Protein AF-A0A0Q1G154-F1 (afdb_monomer)

Structure (mmCIF, N/CA/C/O backbone):
data_AF-A0A0Q1G154-F1
#
_entry.id   AF-A0A0Q1G154-F1
#
loop_
_atom_site.group_PDB
_atom_site.id
_atom_site.type_symbol
_atom_site.label_atom_id
_atom_site.label_alt_id
_atom_site.label_comp_id
_atom_site.label_asym_id
_atom_site.label_entity_id
_atom_site.label_seq_id
_atom_site.pdbx_PDB_ins_code
_atom_site.Cartn_x
_atom_site.Cartn_y
_atom_site.Cartn_z
_atom_site.occupancy
_atom_site.B_iso_or_equiv
_atom_site.auth_seq_id
_atom_site.auth_comp_id
_atom_site.auth_asym_id
_atom_site.auth_atom_id
_atom_site.pdbx_PDB_model_num
ATOM 1 N N . MET A 1 1 ? 20.757 47.052 88.420 1.00 63.25 1 MET A N 1
ATOM 2 C CA . MET A 1 1 ? 19.723 46.294 87.675 1.00 63.25 1 MET A CA 1
ATOM 3 C C . MET A 1 1 ? 19.835 44.835 88.098 1.00 63.25 1 MET A C 1
ATOM 5 O O . MET A 1 1 ? 20.955 44.347 88.128 1.00 63.25 1 MET A O 1
ATOM 9 N N . SER A 1 2 ? 18.755 44.168 88.523 1.00 85.38 2 SER A N 1
ATOM 10 C CA . SER A 1 2 ? 18.845 42.763 88.961 1.00 85.38 2 SER A CA 1
ATOM 11 C C . SER A 1 2 ? 19.124 41.846 87.767 1.00 85.38 2 SER A C 1
ATOM 13 O O . SER A 1 2 ? 18.632 42.106 86.668 1.00 85.38 2 SER A O 1
ATOM 15 N N . LEU A 1 3 ? 19.880 40.765 87.984 1.00 86.44 3 LEU A N 1
ATOM 16 C CA . LEU A 1 3 ? 20.215 39.767 86.957 1.00 86.44 3 LEU A CA 1
ATOM 17 C C . LEU A 1 3 ? 18.964 39.253 86.215 1.00 86.44 3 LEU A C 1
ATOM 19 O O . LEU A 1 3 ? 18.988 39.063 85.003 1.00 86.44 3 LEU A O 1
ATOM 23 N N . SER A 1 4 ? 17.837 39.142 86.927 1.00 85.56 4 SER A N 1
ATOM 24 C CA . SER A 1 4 ? 16.536 38.766 86.365 1.00 85.56 4 SER A CA 1
ATOM 25 C C . SER A 1 4 ? 16.018 39.728 85.290 1.00 85.56 4 SER A C 1
ATOM 27 O O . SER A 1 4 ? 15.486 39.279 84.280 1.00 85.56 4 SER A O 1
ATOM 29 N N . LYS A 1 5 ? 16.209 41.043 85.456 1.00 85.19 5 LYS A N 1
ATOM 30 C CA . LYS A 1 5 ? 15.769 42.053 84.477 1.00 85.19 5 LYS A CA 1
ATOM 31 C C . LYS A 1 5 ? 16.651 42.055 83.229 1.00 85.19 5 LYS A C 1
ATOM 33 O O . LYS A 1 5 ? 16.157 42.294 82.133 1.00 85.19 5 LYS A O 1
ATOM 38 N N . LEU A 1 6 ? 17.942 41.762 83.390 1.00 87.06 6 LEU A N 1
ATOM 39 C CA . LEU A 1 6 ? 18.885 41.667 82.274 1.00 87.06 6 LEU A CA 1
ATOM 40 C C . LEU A 1 6 ? 18.616 40.408 81.428 1.00 87.06 6 LEU A C 1
ATOM 42 O O . LEU A 1 6 ? 18.620 40.489 80.203 1.00 87.06 6 LEU A O 1
ATOM 46 N N . LEU A 1 7 ? 18.268 39.285 82.071 1.00 88.12 7 LEU A N 1
ATOM 47 C CA . LEU A 1 7 ? 17.844 38.057 81.389 1.00 88.12 7 LEU A CA 1
ATOM 48 C C . LEU A 1 7 ? 16.522 38.240 80.622 1.00 88.12 7 LEU A C 1
ATOM 50 O O . LEU A 1 7 ? 16.408 37.803 79.480 1.00 88.12 7 LEU A O 1
ATOM 54 N N . GLN A 1 8 ? 15.539 38.922 81.223 1.00 88.88 8 GLN A N 1
ATOM 55 C CA . GLN A 1 8 ? 14.261 39.226 80.565 1.00 88.88 8 GLN A CA 1
ATOM 56 C C . GLN A 1 8 ? 14.441 40.111 79.325 1.00 88.88 8 GLN A C 1
ATOM 58 O O . GLN A 1 8 ? 13.824 39.847 78.295 1.00 88.88 8 GLN A O 1
ATOM 63 N N . LEU A 1 9 ? 15.311 41.125 79.395 1.00 87.56 9 LEU A N 1
ATOM 64 C CA . LEU A 1 9 ? 15.603 41.995 78.255 1.00 87.56 9 LEU A CA 1
ATOM 65 C C . LEU A 1 9 ? 16.300 41.226 77.122 1.00 87.56 9 LEU A C 1
ATOM 67 O O . LEU A 1 9 ? 15.939 41.383 75.959 1.00 87.56 9 LEU A O 1
ATOM 71 N N . PHE A 1 10 ? 17.257 40.359 77.462 1.00 87.81 10 PHE A N 1
ATOM 72 C CA . PHE A 1 10 ? 17.967 39.532 76.486 1.00 87.81 10 PHE A CA 1
ATOM 73 C C . PHE A 1 10 ? 17.029 38.552 75.762 1.00 87.81 10 PHE A C 1
ATOM 75 O O . PHE A 1 10 ? 17.081 38.442 74.539 1.00 87.81 10 PHE A O 1
ATOM 82 N N . LEU A 1 11 ? 16.118 37.902 76.497 1.00 88.06 11 LEU A N 1
ATOM 83 C CA . LEU A 1 11 ? 15.089 37.034 75.914 1.00 88.06 11 LEU A CA 1
ATOM 84 C C . LEU A 1 11 ? 14.147 37.798 74.975 1.00 88.06 11 LEU A C 1
ATOM 86 O O . LEU A 1 11 ? 13.835 37.301 73.898 1.00 88.06 11 LEU A O 1
ATOM 90 N N . LEU A 1 12 ? 13.743 39.019 75.336 1.00 87.19 12 LEU A N 1
ATOM 91 C CA . LEU A 1 12 ? 12.902 39.866 74.483 1.00 87.19 12 LEU A CA 1
ATOM 92 C C . LEU A 1 12 ? 13.579 40.223 73.153 1.00 87.19 12 LEU A C 1
ATOM 94 O O . LEU A 1 12 ? 12.929 40.171 72.110 1.00 87.19 12 LEU A O 1
ATOM 98 N N . VAL A 1 13 ? 14.877 40.541 73.179 1.00 84.69 13 VAL A N 1
ATOM 99 C CA . VAL A 1 13 ? 15.659 40.850 71.967 1.00 84.69 13 VAL A CA 1
ATOM 100 C C . VAL A 1 13 ? 15.855 39.607 71.093 1.00 84.69 13 VAL A C 1
ATOM 102 O O . VAL A 1 13 ? 15.766 39.689 69.870 1.00 84.69 13 VAL A O 1
ATOM 105 N N . LEU A 1 14 ? 16.067 38.435 71.699 1.00 84.31 14 LEU A N 1
ATOM 106 C CA . LEU A 1 14 ? 16.139 37.171 70.960 1.00 84.31 14 LEU A CA 1
ATOM 107 C C . LEU A 1 14 ? 14.802 36.819 70.297 1.00 84.31 14 LEU A C 1
ATOM 109 O O . LEU A 1 14 ? 14.773 36.470 69.118 1.00 84.31 14 LEU A O 1
ATOM 113 N N . CYS A 1 15 ? 13.690 36.949 71.025 1.00 82.31 15 CYS A N 1
ATOM 114 C CA . CYS A 1 15 ? 12.363 36.669 70.484 1.00 82.31 15 CYS A CA 1
ATOM 115 C C . CYS A 1 15 ? 11.985 37.633 69.351 1.00 82.31 15 CYS A C 1
ATOM 117 O O . CYS A 1 15 ? 11.422 37.189 68.351 1.00 82.31 15 CYS A O 1
ATOM 119 N N . SER A 1 16 ? 12.321 38.925 69.458 1.00 77.25 16 SER A N 1
ATOM 120 C CA . SER A 1 16 ? 12.031 39.891 68.391 1.00 77.25 16 SER A CA 1
ATOM 121 C C . SER A 1 16 ? 12.844 39.620 67.121 1.00 77.25 16 SER A C 1
ATOM 123 O O . SER A 1 16 ? 12.296 39.709 66.021 1.00 77.25 16 SER A O 1
ATOM 125 N N . GLY A 1 17 ? 14.108 39.202 67.256 1.00 74.50 17 GLY A N 1
ATOM 126 C CA . GLY A 1 17 ? 14.945 38.797 66.124 1.00 74.50 17 GLY A CA 1
ATOM 127 C C . GLY A 1 17 ? 14.390 37.584 65.371 1.00 74.50 17 GLY A C 1
ATOM 128 O O . GLY A 1 17 ? 14.356 37.584 64.142 1.00 74.50 17 GLY A O 1
ATOM 129 N N . ILE A 1 18 ? 13.887 36.575 66.092 1.00 75.69 18 ILE A N 1
ATOM 130 C CA . ILE A 1 18 ? 13.308 35.368 65.478 1.00 75.69 18 ILE A CA 1
ATOM 131 C C . ILE A 1 18 ? 12.030 35.711 64.695 1.00 75.69 18 ILE A C 1
ATOM 133 O O . ILE A 1 18 ? 11.878 35.271 63.557 1.00 75.69 18 ILE A O 1
ATOM 137 N N . ILE A 1 19 ? 11.139 36.542 65.249 1.00 76.31 19 ILE A N 1
ATOM 138 C CA . ILE A 1 19 ? 9.891 36.951 64.572 1.00 76.31 19 ILE A CA 1
ATOM 139 C C . ILE A 1 19 ? 10.186 37.719 63.272 1.00 76.31 19 ILE A C 1
ATOM 141 O O . ILE A 1 19 ? 9.499 37.529 62.263 1.00 76.31 19 ILE A O 1
ATOM 145 N N . PHE A 1 20 ? 11.233 38.548 63.266 1.00 73.31 20 PHE A N 1
ATOM 146 C CA . PHE A 1 20 ? 11.630 39.309 62.082 1.00 73.31 20 PHE A CA 1
ATOM 147 C C . PHE A 1 20 ? 12.127 38.400 60.943 1.00 73.31 20 PHE A C 1
ATOM 149 O O . PHE A 1 20 ? 11.695 38.554 59.802 1.00 73.31 20 PHE A O 1
ATOM 156 N N . VAL A 1 21 ? 12.952 37.389 61.247 1.00 72.44 21 VAL A N 1
ATOM 157 C CA . VAL A 1 21 ? 13.455 36.425 60.244 1.00 72.44 21 VAL A CA 1
ATOM 158 C C . VAL A 1 21 ? 12.321 35.595 59.627 1.00 72.44 21 VAL A C 1
ATOM 160 O O . VAL A 1 21 ? 12.316 35.361 58.415 1.00 72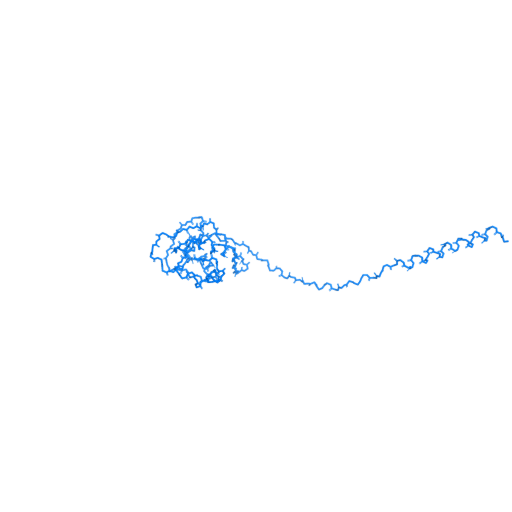.44 21 VAL A O 1
ATOM 163 N N . TYR A 1 22 ? 11.325 35.204 60.429 1.00 68.50 22 TYR A N 1
ATOM 164 C CA . TYR A 1 22 ? 10.145 34.491 59.928 1.00 68.50 22 TYR A CA 1
ATOM 165 C C . TYR A 1 22 ? 9.260 35.358 59.021 1.00 68.50 22 TYR A C 1
ATOM 167 O O . TYR A 1 22 ? 8.653 34.837 58.089 1.00 68.50 22 TYR A O 1
ATOM 175 N N . SER A 1 23 ? 9.218 36.674 59.243 1.00 63.22 23 SER A N 1
ATOM 176 C CA . SER A 1 23 ? 8.377 37.582 58.452 1.00 63.22 23 SER A CA 1
ATOM 177 C C . SER A 1 23 ? 8.967 37.875 57.066 1.00 63.22 23 SER A C 1
ATOM 179 O O . SER A 1 23 ? 8.220 38.021 56.102 1.00 63.22 23 SER A O 1
ATOM 181 N N . CYS A 1 24 ? 10.298 37.897 56.931 1.00 64.50 24 CYS A N 1
ATOM 182 C CA . CYS A 1 24 ? 10.969 38.119 55.642 1.00 64.50 24 CYS A CA 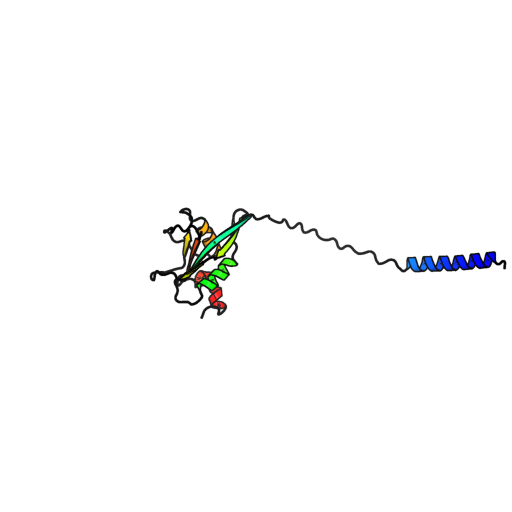1
ATOM 183 C C . CYS A 1 24 ? 11.108 36.861 54.766 1.00 64.50 24 CYS A C 1
ATOM 185 O O . CYS A 1 24 ? 11.480 36.986 53.604 1.00 64.50 24 CYS A O 1
ATOM 187 N N . SER A 1 25 ? 10.825 35.665 55.295 1.00 64.94 25 SER A N 1
ATOM 188 C CA . SER A 1 25 ? 11.058 34.393 54.586 1.00 64.94 25 SER A CA 1
ATOM 189 C C . SER A 1 25 ? 9.797 33.778 53.973 1.00 64.94 25 SER A C 1
ATOM 191 O O . SER A 1 25 ? 9.813 32.603 53.609 1.00 64.94 25 SER A O 1
ATOM 193 N N . THR A 1 26 ? 8.694 34.526 53.867 1.00 67.00 26 THR A N 1
ATOM 194 C CA . THR A 1 26 ? 7.511 34.012 53.166 1.00 67.00 26 THR A CA 1
ATOM 195 C C . THR A 1 26 ? 7.755 34.087 51.655 1.00 67.00 26 THR A C 1
ATOM 197 O O . THR A 1 26 ? 7.967 35.182 51.128 1.00 67.00 26 THR A O 1
ATOM 200 N N . PRO A 1 27 ? 7.798 32.947 50.937 1.00 73.31 27 PRO A N 1
ATOM 201 C CA . PRO A 1 27 ? 7.874 32.978 49.484 1.00 73.31 27 PRO A CA 1
ATOM 202 C C . PRO A 1 27 ? 6.619 33.674 48.937 1.00 73.31 27 PRO A C 1
ATOM 204 O O . PRO A 1 27 ? 5.552 33.571 49.555 1.00 73.31 27 PRO A O 1
ATOM 207 N N . PRO A 1 28 ? 6.718 34.390 47.803 1.00 75.62 28 PRO A N 1
ATOM 208 C CA . PRO A 1 28 ? 5.547 34.995 47.190 1.00 75.62 28 PRO A CA 1
ATOM 209 C C . PRO A 1 28 ? 4.481 33.915 46.928 1.00 75.62 28 PRO A C 1
ATOM 211 O O . PRO A 1 28 ? 4.838 32.774 46.612 1.00 75.62 28 PRO A O 1
ATOM 214 N N . PRO A 1 29 ? 3.185 34.244 47.074 1.00 68.81 29 PRO A N 1
ATOM 215 C CA . PRO A 1 29 ? 2.117 33.317 46.740 1.00 68.81 29 PRO A CA 1
ATOM 216 C C . PRO A 1 29 ? 2.295 32.860 45.292 1.00 68.81 29 PRO A C 1
ATOM 218 O O . PRO A 1 29 ? 2.449 33.686 44.395 1.00 68.81 29 PRO A O 1
ATOM 221 N N . ILE A 1 30 ? 2.308 31.545 45.079 1.00 71.25 30 ILE A N 1
ATOM 222 C CA . ILE A 1 30 ? 2.364 30.959 43.742 1.00 71.25 30 ILE A CA 1
ATOM 223 C C . ILE A 1 30 ? 1.081 31.383 43.026 1.00 71.25 30 ILE A C 1
ATOM 225 O O . ILE A 1 30 ? -0.015 30.979 43.415 1.00 71.25 30 ILE A O 1
ATOM 229 N N . GLU A 1 31 ? 1.221 32.233 42.015 1.00 68.31 31 GLU A N 1
ATOM 230 C CA . GLU A 1 31 ? 0.138 32.619 41.121 1.00 68.31 31 GLU A CA 1
ATOM 231 C C . GLU A 1 31 ? -0.188 31.394 40.258 1.00 68.31 31 GLU A C 1
ATOM 233 O O . GLU A 1 31 ? 0.540 31.048 39.329 1.00 68.31 31 GLU A O 1
ATOM 238 N N . ILE A 1 32 ? -1.219 30.643 40.653 1.00 66.38 32 ILE A N 1
ATOM 239 C CA . ILE A 1 32 ? -1.701 29.495 39.885 1.00 66.38 32 ILE A CA 1
ATOM 240 C C . ILE A 1 32 ? -2.472 30.074 38.703 1.00 66.38 32 ILE A C 1
ATOM 242 O O . ILE A 1 32 ? -3.632 30.464 38.839 1.00 66.38 32 ILE A O 1
ATOM 246 N N . GLU A 1 33 ? -1.803 30.168 37.558 1.00 67.81 33 GLU A N 1
ATOM 247 C CA . GLU A 1 33 ? -2.445 30.465 36.283 1.00 67.81 33 GLU A CA 1
ATOM 248 C C . GLU A 1 33 ? -3.575 29.437 36.074 1.00 67.81 33 GLU A C 1
ATOM 250 O O . GLU A 1 33 ? -3.337 28.235 36.261 1.00 67.81 33 GLU A O 1
ATOM 255 N N . PRO A 1 34 ? -4.819 29.860 35.780 1.00 61.12 34 PRO A N 1
ATOM 256 C CA . PRO A 1 34 ? -5.912 28.929 35.561 1.00 61.12 34 PRO A CA 1
ATOM 257 C C . PRO A 1 34 ? -5.541 28.039 34.377 1.00 61.12 34 PRO A C 1
ATOM 259 O O . PRO A 1 34 ? -5.534 28.475 33.230 1.00 61.12 34 PRO A O 1
ATOM 262 N N . GLN A 1 35 ? -5.198 26.783 34.667 1.00 52.16 35 GLN A N 1
ATOM 263 C CA . GLN A 1 35 ? -5.054 25.769 33.640 1.00 52.16 35 GLN A CA 1
ATOM 264 C C . GLN A 1 35 ? -6.428 25.581 33.013 1.00 52.16 35 GLN A C 1
ATOM 266 O O . GLN A 1 35 ? -7.292 24.907 33.583 1.00 52.16 35 GLN A O 1
ATOM 271 N N . ASP A 1 36 ? -6.619 26.190 31.844 1.00 52.41 36 ASP A N 1
ATOM 272 C CA . ASP A 1 36 ? -7.673 25.820 30.917 1.00 52.41 36 ASP A CA 1
ATOM 273 C C . ASP A 1 36 ? -7.626 24.302 30.785 1.00 52.41 36 ASP A C 1
ATOM 275 O O . ASP A 1 36 ? -6.718 23.711 30.194 1.00 52.41 36 ASP A O 1
ATOM 279 N N . THR A 1 37 ? -8.588 23.653 31.431 1.00 51.28 37 THR A N 1
ATOM 280 C CA . THR A 1 37 ? -8.775 22.220 31.324 1.00 51.28 37 THR A CA 1
ATOM 281 C C . THR A 1 37 ? -9.332 22.005 29.930 1.00 51.28 37 THR A C 1
ATOM 283 O O . THR A 1 37 ? -10.543 21.973 29.731 1.00 51.28 37 THR A O 1
ATOM 286 N N . TYR A 1 38 ? -8.440 21.905 28.944 1.00 54.31 38 TYR A N 1
ATOM 287 C CA . TYR A 1 38 ? -8.757 21.303 27.664 1.00 54.31 38 TYR A CA 1
ATOM 288 C C . TYR A 1 38 ? -9.159 19.864 27.977 1.00 54.31 38 TYR A C 1
ATOM 290 O O . TYR A 1 38 ? -8.322 18.964 28.049 1.00 54.31 38 TYR A O 1
ATOM 298 N N . GLN A 1 39 ? -10.453 19.650 28.213 1.00 50.00 39 GLN A N 1
ATOM 299 C CA . GLN A 1 39 ? -11.070 18.353 28.019 1.00 50.00 39 GLN A CA 1
ATOM 300 C C . GLN A 1 39 ? -10.861 18.030 26.542 1.00 50.00 39 GLN A C 1
ATOM 302 O O . GLN A 1 39 ? -11.651 18.393 25.678 1.00 50.00 39 GLN A O 1
ATOM 307 N N . GLN A 1 40 ? -9.717 17.420 26.233 1.00 53.25 40 GLN A N 1
ATOM 308 C CA . GLN A 1 40 ? -9.570 16.673 25.006 1.00 53.25 40 GLN A CA 1
ATOM 309 C C . GLN A 1 40 ? -10.606 15.563 25.103 1.00 53.25 40 GLN A C 1
ATOM 311 O O . GLN A 1 40 ? -10.392 14.564 25.794 1.00 53.25 40 GLN A O 1
ATOM 316 N N . ASP A 1 41 ? -11.739 15.766 24.437 1.00 54.62 41 ASP A N 1
ATOM 317 C CA . ASP A 1 41 ? -12.633 14.698 24.028 1.00 5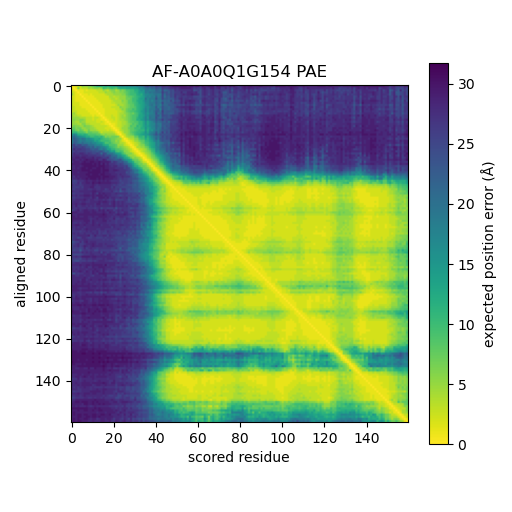4.62 41 ASP A CA 1
ATOM 318 C C . ASP A 1 41 ? -11.789 13.711 23.219 1.00 54.62 41 ASP A C 1
ATOM 320 O O . ASP A 1 41 ? -11.589 13.834 22.009 1.00 54.62 41 ASP A O 1
ATOM 324 N N . THR A 1 42 ? -11.182 12.761 23.924 1.00 61.97 42 THR A N 1
ATOM 325 C CA . THR A 1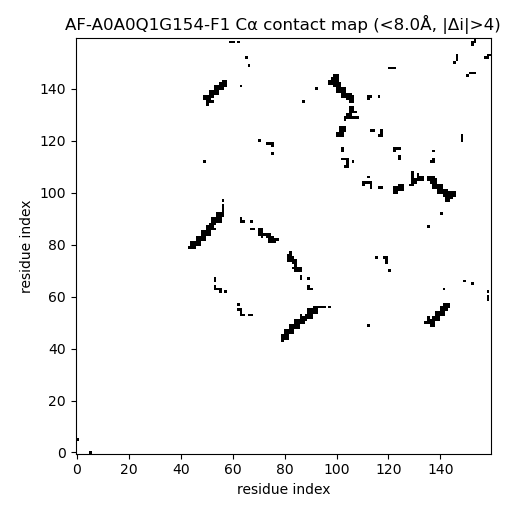 42 ? -10.387 11.703 23.324 1.00 61.97 42 THR A CA 1
ATOM 326 C C . THR A 1 42 ? -11.376 10.764 22.659 1.00 61.97 42 THR A C 1
ATOM 328 O O . THR A 1 42 ? -11.892 9.827 23.264 1.00 61.97 42 THR A O 1
ATOM 331 N N . VAL A 1 43 ? -11.698 11.055 21.397 1.00 71.00 43 VAL A N 1
ATOM 332 C CA . VAL A 1 43 ? -12.470 10.151 20.547 1.00 71.00 43 VAL A CA 1
ATOM 333 C C . VAL A 1 43 ? -11.731 8.813 20.541 1.00 71.00 43 VAL A C 1
ATOM 335 O O . VAL A 1 43 ? -10.646 8.679 19.973 1.00 71.00 43 VAL A O 1
ATOM 338 N N . LYS A 1 44 ? -12.283 7.828 21.253 1.00 76.69 44 LYS A N 1
ATOM 339 C CA . LYS A 1 44 ? -11.709 6.489 21.352 1.00 76.69 44 LYS A CA 1
ATOM 340 C C . LYS A 1 44 ? -11.960 5.764 20.034 1.00 76.69 44 LYS A C 1
ATOM 342 O O . LYS A 1 44 ? -13.070 5.303 19.789 1.00 76.69 44 LYS A O 1
ATOM 347 N N . TYR A 1 45 ? -10.932 5.666 19.200 1.00 72.44 45 TYR A N 1
ATOM 348 C CA . TYR A 1 45 ? -10.978 4.863 17.981 1.00 72.44 45 TYR A CA 1
ATOM 349 C C . TYR A 1 45 ? -10.725 3.385 18.289 1.00 72.44 45 TYR A C 1
ATOM 351 O O . TYR A 1 45 ? -9.838 3.053 19.083 1.00 72.44 45 TYR A O 1
ATOM 359 N N . ASN A 1 46 ? -11.464 2.501 17.620 1.00 84.62 46 ASN A N 1
ATOM 360 C CA . ASN A 1 46 ? -11.046 1.109 17.466 1.00 84.62 46 ASN A CA 1
ATOM 361 C C . ASN A 1 46 ? -9.920 1.053 16.429 1.00 84.62 46 ASN A C 1
ATOM 363 O O . ASN A 1 46 ? -9.946 1.809 15.461 1.00 84.62 46 ASN A O 1
ATOM 367 N N . TYR A 1 47 ? -8.929 0.188 16.624 1.00 86.69 47 TYR A N 1
ATOM 368 C CA . TYR A 1 47 ? -7.827 0.026 15.676 1.00 86.69 47 TYR A CA 1
ATOM 369 C C . TYR A 1 47 ? -7.960 -1.310 14.960 1.00 86.69 47 TYR A C 1
ATOM 371 O O . TYR A 1 47 ? -8.107 -2.336 15.622 1.00 86.69 47 TYR A O 1
ATOM 379 N N . ASP A 1 48 ? -7.859 -1.282 13.634 1.00 91.81 48 ASP A N 1
ATOM 380 C CA . ASP A 1 48 ? -7.768 -2.483 12.806 1.00 91.81 48 ASP A CA 1
ATOM 381 C C . ASP A 1 48 ? -6.552 -2.382 11.875 1.00 91.81 48 ASP A C 1
ATOM 383 O O . ASP A 1 48 ? -6.131 -1.284 11.494 1.00 91.81 48 ASP A O 1
ATOM 387 N N . THR A 1 49 ? -5.943 -3.524 11.561 1.00 94.25 49 THR A N 1
ATOM 388 C CA . THR A 1 49 ? -4.746 -3.600 10.712 1.00 94.25 49 THR A CA 1
ATOM 389 C C . THR A 1 49 ? -5.062 -4.397 9.461 1.0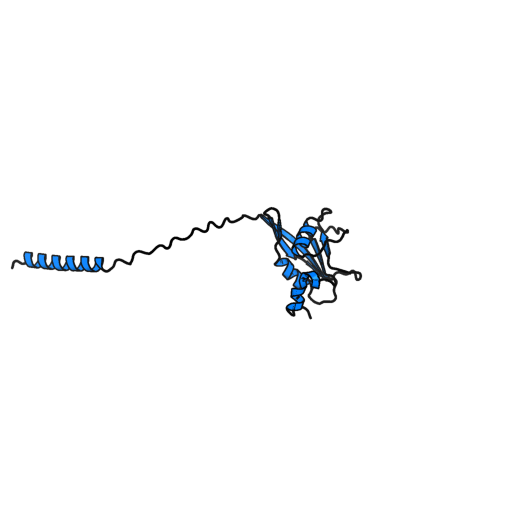0 94.25 49 THR A C 1
ATOM 391 O O . THR A 1 49 ? -5.493 -5.544 9.544 1.00 94.25 49 THR A O 1
ATOM 394 N N . ILE A 1 50 ? -4.829 -3.776 8.308 1.00 94.75 50 ILE A N 1
ATOM 395 C CA . ILE A 1 50 ? -5.007 -4.395 7.000 1.00 94.75 50 ILE A CA 1
ATOM 396 C C . ILE A 1 50 ? -3.645 -4.857 6.494 1.00 94.75 50 ILE A C 1
ATOM 398 O O . ILE A 1 50 ? -2.739 -4.036 6.338 1.00 94.75 50 ILE A O 1
ATOM 402 N N . PHE A 1 51 ? -3.511 -6.152 6.219 1.00 95.75 51 PHE A N 1
ATOM 403 C CA . PHE A 1 51 ? -2.294 -6.733 5.657 1.00 95.75 51 PHE A CA 1
ATOM 404 C C . PHE A 1 51 ? -2.270 -6.577 4.139 1.00 95.75 51 PHE A C 1
ATOM 406 O O . PHE A 1 51 ? -3.141 -7.098 3.431 1.00 95.75 51 PHE A O 1
ATOM 413 N N . VAL A 1 52 ? -1.264 -5.856 3.653 1.00 96.06 52 VAL A N 1
ATOM 414 C CA . VAL A 1 52 ? -1.135 -5.438 2.259 1.00 96.06 52 VAL A CA 1
ATOM 415 C C . VAL A 1 52 ? 0.089 -6.089 1.616 1.00 96.06 52 VAL A C 1
ATOM 417 O O . VAL A 1 52 ? 1.174 -6.143 2.194 1.00 96.06 52 VAL A O 1
ATOM 420 N N . GLU A 1 53 ? -0.082 -6.564 0.393 1.00 96.25 53 GLU A N 1
ATOM 421 C CA . GLU A 1 53 ? 0.996 -6.897 -0.535 1.00 96.25 53 GLU A CA 1
ATOM 422 C C . GLU A 1 53 ? 1.145 -5.760 -1.552 1.00 96.25 53 GLU A C 1
ATOM 424 O O . GLU A 1 53 ? 0.142 -5.230 -2.029 1.00 96.25 53 GLU A O 1
ATOM 429 N N . VAL A 1 54 ? 2.375 -5.387 -1.905 1.00 97.06 54 VAL A N 1
ATOM 430 C CA . VAL A 1 54 ? 2.641 -4.393 -2.955 1.00 97.06 54 VAL A CA 1
ATOM 431 C C . VAL A 1 54 ? 3.462 -5.036 -4.064 1.00 97.06 54 VAL A C 1
ATOM 433 O O . VAL A 1 54 ? 4.553 -5.543 -3.810 1.00 97.06 54 VAL A O 1
ATOM 436 N N . LEU A 1 55 ? 2.950 -5.003 -5.293 1.00 96.06 55 LEU A N 1
ATOM 437 C CA . LEU A 1 55 ? 3.588 -5.607 -6.460 1.00 96.06 55 LEU A CA 1
ATOM 438 C C . LEU A 1 55 ? 4.002 -4.531 -7.463 1.00 96.06 55 LEU A C 1
ATOM 440 O O . LEU A 1 55 ? 3.172 -3.733 -7.900 1.00 96.06 55 LEU A O 1
ATOM 444 N N . ASN A 1 56 ? 5.280 -4.512 -7.836 1.00 96.44 56 ASN A N 1
ATOM 445 C CA . ASN A 1 56 ? 5.809 -3.615 -8.857 1.00 96.44 56 ASN A CA 1
ATOM 446 C C . ASN A 1 56 ? 5.581 -4.197 -10.251 1.00 96.44 56 ASN A C 1
ATOM 448 O O . ASN A 1 56 ? 6.215 -5.187 -10.598 1.00 96.44 56 ASN A O 1
ATOM 452 N N . GLY A 1 57 ? 4.724 -3.590 -11.062 1.00 95.75 57 GLY A N 1
ATOM 453 C CA . GLY A 1 57 ? 4.607 -3.931 -12.480 1.00 95.75 57 GLY A CA 1
ATOM 454 C C . GLY A 1 57 ? 5.256 -2.904 -13.401 1.00 95.75 57 GLY A C 1
ATOM 455 O O . GLY A 1 57 ? 4.826 -2.741 -14.536 1.00 95.75 57 GLY A O 1
ATOM 456 N N . THR A 1 58 ? 6.262 -2.183 -12.905 1.00 93.69 58 THR A N 1
ATOM 457 C CA . THR A 1 58 ? 7.066 -1.239 -13.686 1.00 93.69 58 THR A CA 1
ATOM 458 C C . THR A 1 58 ? 8.536 -1.652 -13.670 1.00 93.69 58 THR A C 1
ATOM 460 O O . THR A 1 58 ? 8.980 -2.348 -12.757 1.00 93.69 58 THR A O 1
ATOM 463 N N . ASP A 1 59 ? 9.318 -1.131 -14.615 1.00 92.38 59 ASP A N 1
ATOM 464 C CA . ASP A 1 59 ? 10.778 -1.318 -14.658 1.00 92.38 59 ASP A CA 1
ATOM 465 C C . ASP A 1 59 ? 11.543 -0.400 -13.683 1.00 92.38 59 ASP A C 1
ATOM 467 O O . ASP A 1 59 ? 12.775 -0.337 -13.691 1.00 92.38 59 ASP A O 1
ATOM 471 N N . ILE A 1 60 ? 10.829 0.344 -12.835 1.00 91.94 60 ILE A N 1
ATOM 472 C CA . ILE A 1 60 ? 11.428 1.301 -11.910 1.00 91.94 60 ILE A CA 1
ATOM 473 C C . ILE A 1 60 ? 11.896 0.569 -10.654 1.00 91.94 60 ILE A C 1
ATOM 475 O O . ILE A 1 60 ? 11.105 0.033 -9.870 1.00 91.94 60 ILE A O 1
ATOM 479 N N . ASN A 1 61 ? 13.208 0.589 -10.432 1.00 91.00 61 ASN A N 1
ATOM 480 C CA . ASN A 1 61 ? 13.828 -0.055 -9.282 1.00 91.00 61 ASN A CA 1
ATOM 481 C C . ASN A 1 61 ? 13.344 0.554 -7.961 1.00 91.00 61 ASN A C 1
ATOM 483 O O . ASN A 1 61 ? 13.270 1.768 -7.799 1.00 91.00 61 ASN A O 1
ATOM 487 N N . ASN A 1 62 ? 13.075 -0.311 -6.981 1.00 92.38 62 ASN A N 1
ATOM 488 C CA . ASN A 1 62 ? 12.627 0.051 -5.631 1.00 92.38 62 ASN A CA 1
ATOM 489 C C . ASN A 1 62 ? 11.282 0.796 -5.540 1.00 92.38 62 ASN A C 1
ATOM 491 O O . ASN A 1 62 ? 10.865 1.107 -4.424 1.00 92.38 62 ASN A O 1
ATOM 495 N N . LEU A 1 63 ? 10.556 1.012 -6.645 1.00 92.94 63 LEU A N 1
ATOM 496 C CA . LEU A 1 63 ? 9.288 1.750 -6.635 1.00 92.94 63 LEU A CA 1
ATOM 497 C C . LEU A 1 63 ? 8.277 1.164 -5.642 1.00 92.94 63 LEU A C 1
ATOM 499 O O . LEU A 1 63 ? 7.762 1.876 -4.781 1.00 92.94 63 LEU A O 1
ATOM 503 N N . ALA A 1 64 ? 8.044 -0.149 -5.701 1.00 94.81 64 ALA A N 1
ATOM 504 C CA . ALA A 1 64 ? 7.118 -0.809 -4.783 1.00 94.81 64 ALA A CA 1
ATOM 505 C C . ALA A 1 64 ? 7.559 -0.728 -3.316 1.00 94.81 64 ALA A C 1
ATOM 507 O O . ALA A 1 64 ? 6.707 -0.713 -2.434 1.00 94.81 64 ALA A O 1
ATOM 508 N N . ARG A 1 65 ? 8.865 -0.624 -3.031 1.00 95.69 65 ARG A N 1
ATOM 509 C CA . ARG A 1 65 ? 9.358 -0.428 -1.661 1.00 95.69 65 ARG A CA 1
ATOM 510 C C . ARG A 1 65 ? 9.022 0.971 -1.153 1.00 95.69 65 ARG A C 1
ATOM 512 O O . ARG A 1 65 ? 8.509 1.091 -0.047 1.00 95.69 65 ARG A O 1
ATOM 519 N N . TYR A 1 66 ? 9.255 2.001 -1.964 1.00 94.06 66 TYR A N 1
ATOM 520 C CA . TYR A 1 66 ? 8.900 3.373 -1.599 1.00 94.06 66 TYR A CA 1
ATOM 521 C C . TYR A 1 66 ? 7.394 3.529 -1.407 1.00 94.06 66 TYR A C 1
ATOM 523 O O . TYR A 1 66 ? 6.958 4.050 -0.384 1.00 94.06 66 TYR A O 1
ATOM 531 N N . ILE A 1 67 ? 6.596 2.991 -2.332 1.00 95.31 67 ILE A N 1
ATOM 532 C CA . ILE A 1 67 ? 5.136 3.010 -2.213 1.00 95.31 67 ILE A CA 1
ATOM 533 C C . ILE A 1 67 ? 4.672 2.203 -0.995 1.00 95.31 67 ILE A C 1
ATOM 535 O O . ILE A 1 67 ? 3.768 2.643 -0.287 1.00 95.31 67 ILE A O 1
ATOM 539 N N . ALA A 1 68 ? 5.303 1.066 -0.690 1.00 96.62 68 ALA A N 1
ATOM 540 C CA . ALA A 1 68 ? 5.013 0.308 0.524 1.00 96.62 68 ALA A CA 1
ATOM 541 C C . ALA A 1 68 ? 5.252 1.138 1.792 1.00 96.62 68 ALA A C 1
ATOM 543 O O . ALA A 1 68 ? 4.406 1.143 2.686 1.00 96.62 68 ALA A O 1
ATOM 544 N N . ASP A 1 69 ? 6.366 1.867 1.867 1.00 95.25 69 ASP A N 1
ATOM 545 C CA . ASP A 1 69 ? 6.656 2.752 2.997 1.00 95.25 69 ASP A CA 1
ATOM 546 C C . ASP A 1 69 ? 5.636 3.893 3.098 1.00 95.25 69 ASP A C 1
ATOM 548 O O . ASP A 1 69 ? 5.145 4.179 4.192 1.00 95.25 69 ASP A O 1
ATOM 552 N N . THR A 1 70 ? 5.223 4.477 1.967 1.00 94.19 70 THR A N 1
ATOM 553 C CA . THR A 1 70 ? 4.140 5.470 1.941 1.00 94.19 70 THR A CA 1
ATOM 554 C C . THR A 1 70 ? 2.828 4.878 2.461 1.00 94.19 70 THR A C 1
ATOM 556 O O . THR A 1 70 ? 2.201 5.469 3.338 1.00 94.19 70 THR A O 1
ATOM 559 N N . ILE A 1 71 ? 2.426 3.693 1.988 1.00 95.50 71 ILE A N 1
ATOM 560 C CA . ILE A 1 71 ? 1.192 3.015 2.417 1.00 95.50 71 ILE A CA 1
ATOM 561 C C . ILE A 1 71 ? 1.220 2.720 3.923 1.00 95.50 71 ILE A C 1
ATOM 563 O O . ILE A 1 71 ? 0.223 2.965 4.599 1.00 95.50 71 ILE A O 1
ATOM 567 N N . ARG A 1 72 ? 2.355 2.276 4.482 1.00 95.81 72 ARG A N 1
ATOM 568 C CA . ARG A 1 72 ? 2.503 2.037 5.934 1.00 95.81 72 ARG A CA 1
ATOM 569 C C . ARG A 1 72 ? 2.258 3.289 6.779 1.00 95.81 72 ARG A C 1
ATOM 571 O O . ARG A 1 72 ? 1.816 3.189 7.923 1.00 95.81 72 ARG A O 1
ATOM 578 N N . MET A 1 73 ? 2.552 4.468 6.235 1.00 94.44 73 MET A N 1
ATOM 579 C CA . MET A 1 73 ? 2.316 5.747 6.910 1.00 94.44 73 MET A CA 1
ATOM 580 C C . MET A 1 73 ? 0.866 6.236 6.787 1.00 94.44 73 MET A C 1
ATOM 582 O O . MET A 1 73 ? 0.449 7.101 7.565 1.00 94.44 73 MET A O 1
ATOM 586 N N . MET A 1 74 ? 0.089 5.690 5.847 1.00 93.56 74 MET A N 1
ATOM 587 C CA . MET A 1 74 ? -1.305 6.071 5.645 1.00 93.56 74 MET A CA 1
ATOM 588 C C . MET A 1 74 ? -2.203 5.565 6.775 1.00 93.56 74 MET A C 1
ATOM 590 O O . MET A 1 74 ? -1.960 4.546 7.426 1.00 93.56 74 MET A O 1
ATOM 594 N N . LYS A 1 75 ? -3.292 6.300 6.994 1.00 92.81 75 LYS A N 1
ATOM 595 C CA . LYS A 1 75 ? -4.367 5.935 7.914 1.00 92.81 75 LYS A CA 1
ATOM 596 C C . LYS A 1 75 ? -5.692 6.248 7.249 1.00 92.81 75 LYS A C 1
ATOM 598 O O . LYS A 1 75 ? -5.820 7.270 6.580 1.00 92.81 75 LYS A O 1
ATOM 603 N N . TYR A 1 76 ? -6.677 5.396 7.480 1.00 93.25 76 TYR A N 1
ATOM 604 C CA . TYR A 1 76 ? -8.042 5.622 7.026 1.00 93.25 76 TYR A CA 1
ATOM 605 C C . TYR A 1 76 ? -8.997 5.492 8.207 1.00 93.25 76 TYR A C 1
ATOM 607 O O . TYR A 1 76 ? -8.802 4.630 9.060 1.00 93.25 76 TYR A O 1
ATOM 615 N N . ILE A 1 77 ? -9.998 6.367 8.297 1.00 92.88 77 ILE A N 1
ATOM 616 C CA . ILE A 1 77 ? -10.969 6.358 9.394 1.00 92.88 77 ILE A CA 1
ATOM 617 C C . ILE A 1 77 ? -12.364 6.187 8.805 1.00 92.88 77 ILE A C 1
ATOM 619 O O . ILE A 1 77 ? -12.812 7.018 8.020 1.00 92.88 77 ILE A O 1
ATOM 623 N N . GLU A 1 78 ? -13.064 5.142 9.235 1.00 91.31 78 GLU A N 1
ATOM 624 C CA . GLU A 1 78 ? -14.458 4.877 8.880 1.00 91.31 78 GLU A CA 1
ATOM 625 C C . GLU A 1 78 ? -15.189 4.347 10.118 1.00 91.31 78 GLU A C 1
ATOM 627 O O . GLU A 1 78 ? -14.679 3.480 10.824 1.00 91.31 78 GLU A O 1
ATOM 632 N N . ASN A 1 79 ? -16.381 4.878 10.411 1.00 90.38 79 ASN A N 1
ATOM 633 C CA . ASN A 1 79 ? -17.249 4.399 11.498 1.00 90.38 79 ASN A CA 1
ATOM 634 C C . ASN A 1 79 ? -16.533 4.235 12.859 1.00 90.38 79 ASN A C 1
ATOM 636 O O . ASN A 1 79 ? -16.634 3.193 13.501 1.00 90.38 79 ASN A O 1
ATOM 640 N N . GLN A 1 80 ? -15.780 5.255 13.293 1.00 90.19 80 GLN A N 1
ATOM 641 C CA . GLN A 1 80 ? -14.982 5.243 14.538 1.00 90.19 80 GLN A CA 1
ATOM 642 C C . GLN A 1 80 ? -13.876 4.168 14.596 1.00 90.19 80 GLN A C 1
ATOM 644 O O . GLN A 1 80 ? -13.278 3.942 15.650 1.00 90.19 80 GLN A O 1
ATOM 649 N N . THR A 1 81 ? -13.558 3.540 13.466 1.00 91.00 81 THR A N 1
ATOM 650 C CA . THR A 1 81 ? -12.447 2.599 13.328 1.00 91.00 81 THR A CA 1
ATOM 651 C C . THR A 1 81 ? -11.331 3.256 12.531 1.00 91.00 81 THR A C 1
ATOM 653 O O . THR A 1 81 ? -11.560 3.798 11.451 1.00 91.00 81 THR A O 1
ATOM 656 N N . MET A 1 82 ? -10.123 3.241 13.086 1.00 93.25 82 MET A N 1
ATOM 657 C CA . MET A 1 82 ? -8.902 3.674 12.423 1.00 93.25 82 MET A CA 1
ATOM 658 C C . MET A 1 82 ? -8.181 2.454 11.856 1.00 93.25 82 MET A C 1
ATOM 660 O O . MET A 1 82 ? -7.658 1.624 12.602 1.00 93.25 82 MET A O 1
ATOM 664 N N . TYR A 1 83 ? -8.113 2.395 10.535 1.00 94.69 83 TYR A N 1
ATOM 665 C CA . TYR A 1 83 ? -7.374 1.395 9.786 1.00 94.69 83 TYR A CA 1
ATOM 666 C C . TYR A 1 83 ? -5.925 1.833 9.616 1.00 94.69 83 TYR A C 1
ATOM 668 O O . TYR A 1 83 ? -5.637 2.965 9.209 1.00 94.69 83 TYR A O 1
ATOM 676 N N . ARG A 1 84 ? -5.016 0.913 9.932 1.00 96.00 84 ARG A N 1
ATOM 677 C CA . ARG A 1 84 ? -3.590 0.996 9.614 1.00 96.00 84 ARG A CA 1
ATOM 678 C C . ARG A 1 84 ? -3.268 -0.042 8.552 1.00 96.00 84 ARG A C 1
ATOM 680 O O . ARG A 1 84 ? -3.901 -1.095 8.510 1.00 96.00 84 ARG A O 1
ATOM 687 N N . PHE A 1 85 ? -2.271 0.245 7.733 1.00 96.31 85 PHE A N 1
ATOM 688 C CA . PHE A 1 85 ? -1.836 -0.658 6.678 1.00 96.31 85 PHE A CA 1
ATOM 689 C C . PHE A 1 85 ? -0.482 -1.245 7.054 1.00 96.31 85 PHE A C 1
ATOM 691 O O . PHE A 1 85 ? 0.477 -0.504 7.267 1.00 96.31 85 PHE A O 1
ATOM 698 N N . ASP A 1 86 ? -0.409 -2.567 7.149 1.00 96.12 86 ASP A N 1
ATOM 699 C CA . ASP A 1 86 ? 0.847 -3.280 7.339 1.00 96.12 86 ASP A CA 1
ATOM 700 C C . ASP A 1 86 ? 1.228 -3.961 6.029 1.00 96.12 86 ASP A C 1
ATOM 702 O O . ASP A 1 86 ? 0.590 -4.925 5.598 1.00 96.12 86 ASP A O 1
ATOM 706 N N . VAL A 1 87 ? 2.240 -3.418 5.353 1.00 96.56 87 VAL A N 1
ATOM 707 C CA . VAL A 1 87 ? 2.745 -4.019 4.121 1.00 96.56 87 VAL A CA 1
ATOM 708 C C . VAL A 1 87 ? 3.681 -5.161 4.490 1.00 96.56 87 VAL A C 1
ATOM 710 O O . VAL A 1 87 ? 4.804 -4.926 4.942 1.00 96.56 87 VAL A O 1
ATOM 713 N N . ILE A 1 88 ? 3.227 -6.389 4.274 1.00 95.25 88 ILE A N 1
ATOM 714 C CA . ILE A 1 88 ? 3.931 -7.607 4.692 1.00 95.25 88 ILE A CA 1
ATOM 715 C C . ILE A 1 88 ? 4.674 -8.301 3.547 1.00 95.25 88 ILE A C 1
ATOM 717 O O . ILE A 1 88 ? 5.574 -9.094 3.809 1.00 95.25 88 ILE A O 1
ATOM 721 N N . ASN A 1 89 ? 4.350 -7.976 2.292 1.00 96.12 89 ASN A N 1
ATOM 722 C CA . ASN A 1 89 ? 5.089 -8.450 1.124 1.00 96.12 89 ASN A CA 1
ATOM 723 C C . ASN A 1 89 ? 5.308 -7.328 0.101 1.00 96.12 89 ASN A C 1
ATOM 725 O O . ASN A 1 89 ? 4.427 -6.493 -0.117 1.00 96.12 89 ASN A O 1
ATOM 729 N N . VAL A 1 90 ? 6.491 -7.325 -0.513 1.00 96.81 90 VAL A N 1
ATOM 730 C CA . VAL A 1 90 ? 6.871 -6.434 -1.614 1.00 96.81 90 VAL A CA 1
ATOM 731 C C . VAL A 1 90 ? 7.575 -7.279 -2.666 1.00 96.81 90 VAL A C 1
ATOM 733 O O . VAL A 1 90 ? 8.631 -7.841 -2.378 1.00 96.81 90 VAL A O 1
ATOM 736 N N . ASP A 1 91 ? 7.006 -7.360 -3.863 1.00 95.81 91 ASP A N 1
ATOM 737 C CA . ASP A 1 91 ? 7.518 -8.205 -4.948 1.00 95.81 91 ASP A CA 1
ATOM 738 C C . ASP A 1 91 ? 7.254 -7.555 -6.321 1.00 95.81 91 ASP A C 1
ATOM 740 O O . ASP A 1 91 ? 6.802 -6.410 -6.398 1.00 95.81 91 ASP A O 1
ATOM 744 N N . ASN A 1 92 ? 7.549 -8.262 -7.409 1.00 95.25 92 ASN A N 1
ATOM 745 C CA . ASN A 1 92 ? 7.263 -7.842 -8.775 1.00 95.25 92 ASN A CA 1
ATOM 746 C C . ASN A 1 92 ? 5.991 -8.508 -9.312 1.00 95.25 92 ASN A C 1
ATOM 748 O O . ASN A 1 92 ? 5.672 -9.663 -9.022 1.00 95.25 92 ASN A O 1
ATOM 752 N N . TRP A 1 93 ? 5.263 -7.765 -10.135 1.00 94.12 93 TRP A N 1
ATOM 753 C CA . TRP A 1 93 ? 4.160 -8.272 -10.933 1.00 94.12 93 TRP A CA 1
ATOM 754 C C . TRP A 1 93 ? 4.715 -8.888 -12.221 1.00 94.12 93 TRP A C 1
ATOM 756 O O . TRP A 1 93 ? 5.525 -8.272 -12.906 1.00 94.12 93 TRP A O 1
ATOM 766 N N . ASN A 1 94 ? 4.294 -10.112 -12.542 1.00 88.94 94 ASN A N 1
ATOM 767 C CA . ASN A 1 94 ? 4.879 -10.893 -13.641 1.00 88.94 94 ASN A CA 1
ATOM 768 C C . ASN A 1 94 ? 4.091 -10.820 -14.956 1.00 88.94 94 ASN A C 1
ATO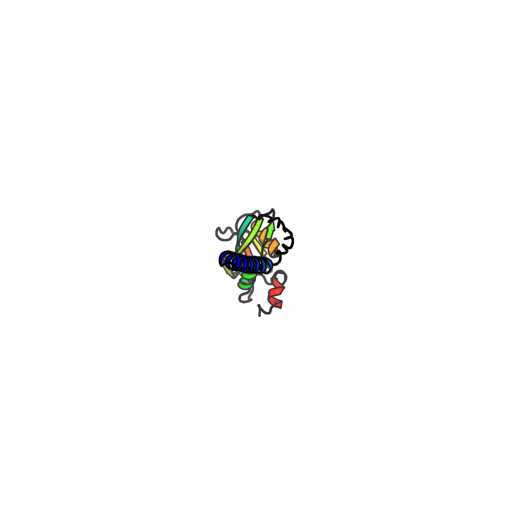M 770 O O . ASN A 1 94 ? 4.511 -11.431 -15.937 1.00 88.94 94 ASN A O 1
ATOM 774 N N . ASP A 1 95 ? 2.945 -10.139 -14.982 1.00 87.19 95 ASP A N 1
ATOM 775 C CA . ASP A 1 95 ? 2.148 -10.004 -16.200 1.00 87.19 95 ASP A CA 1
ATOM 776 C C . ASP A 1 95 ? 2.545 -8.708 -16.940 1.00 87.19 95 ASP A C 1
ATOM 778 O O . ASP A 1 95 ? 2.430 -7.617 -16.367 1.00 87.19 95 ASP A O 1
ATOM 782 N N . PRO A 1 96 ? 3.066 -8.827 -18.179 1.00 82.75 96 PRO A N 1
ATOM 783 C CA . PRO A 1 96 ? 3.585 -7.703 -18.951 1.00 82.75 96 PRO A CA 1
ATOM 784 C C . PRO A 1 96 ? 2.497 -6.760 -19.483 1.00 82.75 96 PRO A C 1
ATOM 786 O O . PRO A 1 96 ? 2.828 -5.650 -19.893 1.00 82.75 96 PRO A O 1
ATOM 789 N N . ASP A 1 97 ? 1.221 -7.156 -19.470 1.00 88.00 97 ASP A N 1
ATOM 790 C CA . ASP A 1 97 ? 0.118 -6.374 -20.042 1.00 88.00 97 ASP A CA 1
ATOM 791 C C . ASP A 1 97 ? -0.493 -5.372 -19.035 1.00 88.00 97 ASP A C 1
ATOM 793 O O . ASP A 1 97 ? -1.644 -4.945 -19.163 1.00 88.00 97 ASP A O 1
ATOM 797 N N . LEU A 1 98 ? 0.272 -4.969 -18.014 1.00 90.81 98 LEU A N 1
ATOM 798 C CA . LEU A 1 98 ? -0.182 -4.034 -16.987 1.00 90.81 98 LEU A CA 1
ATOM 799 C C . LEU A 1 98 ? -0.271 -2.592 -17.515 1.00 90.81 98 LEU A C 1
ATOM 801 O O . LEU A 1 98 ? 0.737 -1.946 -17.798 1.00 90.81 98 LEU A O 1
ATOM 805 N N . ASP A 1 99 ? -1.483 -2.041 -17.555 1.00 91.94 99 ASP A N 1
ATOM 806 C CA . ASP A 1 99 ? -1.752 -0.700 -18.088 1.00 91.94 99 ASP A CA 1
ATOM 807 C C . ASP A 1 99 ? -1.873 0.396 -17.014 1.00 91.94 99 ASP A C 1
ATOM 809 O O . ASP A 1 99 ? -1.668 1.578 -17.308 1.00 91.94 99 ASP A O 1
ATOM 813 N N . ARG A 1 100 ? -2.213 0.034 -15.771 1.00 94.19 100 ARG A N 1
ATOM 814 C CA . ARG A 1 100 ? -2.479 0.986 -14.680 1.00 94.19 100 ARG A CA 1
ATOM 815 C C . ARG A 1 100 ? -2.347 0.374 -13.290 1.00 94.19 100 ARG A C 1
ATOM 817 O O . ARG A 1 100 ? -2.404 -0.840 -13.125 1.00 94.19 100 ARG A O 1
ATOM 824 N N . CYS A 1 101 ? -2.270 1.223 -12.271 1.00 95.06 101 CYS A N 1
ATOM 825 C CA . CYS A 1 101 ? -2.388 0.817 -10.877 1.00 95.06 101 CYS A CA 1
ATOM 826 C C . CYS A 1 101 ? -3.802 0.314 -10.556 1.00 95.06 101 CYS A C 1
ATOM 828 O O . CYS A 1 101 ? -4.807 0.914 -10.964 1.00 95.06 101 CYS A O 1
ATOM 830 N N . PHE A 1 102 ? -3.895 -0.740 -9.747 1.00 94.44 102 PHE A N 1
ATOM 831 C CA . PHE A 1 102 ? -5.169 -1.198 -9.195 1.00 94.44 102 PHE A CA 1
ATOM 832 C C . PHE A 1 102 ? -5.007 -1.936 -7.860 1.00 94.44 102 PHE A C 1
ATOM 834 O O . PHE A 1 102 ? -3.924 -2.391 -7.498 1.00 94.44 102 PHE A O 1
ATOM 841 N N . VAL A 1 103 ? -6.110 -2.034 -7.113 1.00 93.50 103 VAL A N 1
ATOM 842 C CA . VAL A 1 103 ? -6.159 -2.653 -5.778 1.00 93.50 103 VAL A CA 1
ATOM 843 C C . VAL A 1 103 ? -7.067 -3.877 -5.789 1.00 93.50 103 VAL A C 1
ATOM 845 O O . VAL A 1 103 ? -8.265 -3.748 -6.016 1.00 93.50 103 VAL A O 1
ATOM 848 N N . VAL A 1 104 ? -6.526 -5.056 -5.500 1.00 91.62 104 VAL A N 1
ATOM 849 C CA . VAL A 1 104 ? -7.261 -6.328 -5.486 1.00 91.62 104 VAL A CA 1
ATOM 850 C C . VAL A 1 104 ? -7.603 -6.730 -4.058 1.00 91.62 104 VAL A C 1
ATOM 852 O O . VAL A 1 104 ? -6.718 -6.791 -3.206 1.00 91.62 104 VAL A O 1
ATOM 855 N N . ASP A 1 105 ? -8.870 -7.064 -3.807 1.00 91.19 105 ASP A N 1
ATOM 856 C CA . ASP A 1 105 ? -9.262 -7.725 -2.561 1.00 91.19 105 ASP A CA 1
ATOM 857 C C . ASP A 1 105 ? -8.924 -9.213 -2.649 1.00 91.19 105 ASP A C 1
ATOM 859 O O . ASP A 1 105 ? -9.265 -9.895 -3.619 1.00 91.19 105 ASP A O 1
ATOM 863 N N . ARG A 1 106 ? -8.218 -9.704 -1.639 1.00 89.56 106 ARG A N 1
ATOM 864 C CA . ARG A 1 106 ? -7.752 -11.088 -1.550 1.00 89.56 106 ARG A CA 1
ATOM 865 C C . ARG A 1 106 ? -8.607 -11.914 -0.594 1.00 89.56 106 ARG A C 1
ATOM 867 O O . ARG A 1 106 ? -8.483 -13.136 -0.584 1.00 89.56 106 ARG A O 1
ATOM 874 N N . ARG A 1 107 ? -9.477 -11.279 0.196 1.00 85.69 107 ARG A N 1
ATOM 875 C CA . ARG A 1 107 ? -10.261 -11.951 1.231 1.00 85.69 107 ARG A CA 1
ATOM 876 C C . ARG A 1 107 ? -11.630 -12.381 0.729 1.00 85.69 107 ARG A C 1
ATOM 878 O O . ARG A 1 107 ? -12.019 -13.523 0.965 1.00 85.69 107 ARG A O 1
ATOM 885 N N . ASP A 1 108 ? -12.372 -11.483 0.082 1.00 82.56 108 ASP A N 1
ATOM 886 C CA . ASP A 1 108 ? -13.743 -11.773 -0.343 1.00 82.56 108 ASP A CA 1
ATOM 887 C C . ASP A 1 108 ? -14.226 -10.962 -1.560 1.00 82.56 108 ASP A C 1
ATOM 889 O O . ASP A 1 108 ? -13.589 -10.025 -2.038 1.00 82.56 108 ASP A O 1
ATOM 893 N N . THR A 1 109 ? -15.401 -11.342 -2.073 1.00 82.50 109 THR A N 1
ATOM 894 C CA . THR A 1 109 ? -16.042 -10.726 -3.246 1.00 82.50 109 THR A CA 1
ATOM 895 C C . THR A 1 109 ? -16.685 -9.374 -2.978 1.00 82.50 109 THR A C 1
ATOM 897 O O . THR A 1 109 ? -17.124 -8.712 -3.917 1.00 82.50 109 THR A O 1
ATOM 900 N N . THR A 1 110 ? -16.802 -8.956 -1.719 1.00 85.94 110 THR A N 1
ATOM 901 C CA . THR A 1 110 ? -17.401 -7.661 -1.373 1.00 85.94 110 THR A CA 1
ATOM 902 C C . THR A 1 110 ? -16.446 -6.504 -1.669 1.00 85.94 110 THR A C 1
ATOM 904 O O . THR A 1 110 ? -16.888 -5.352 -1.805 1.00 85.94 110 THR A O 1
ATOM 907 N N . GLY A 1 111 ? -15.149 -6.814 -1.787 1.00 87.62 111 GLY A N 1
ATOM 908 C CA . GLY A 1 111 ? -14.088 -5.845 -2.016 1.00 87.62 111 GLY A CA 1
ATOM 909 C C . GLY A 1 111 ? -13.918 -4.883 -0.845 1.00 87.62 111 GLY A C 1
ATOM 910 O O . GLY A 1 111 ? -13.576 -3.722 -1.066 1.00 87.62 111 GLY A O 1
ATOM 911 N N . TYR A 1 112 ? -14.271 -5.305 0.372 1.00 90.62 112 TYR A N 1
ATOM 912 C CA . TYR A 1 112 ? -14.304 -4.435 1.542 1.00 90.62 112 TYR A CA 1
ATOM 913 C C . TYR A 1 112 ? -12.937 -3.805 1.827 1.00 90.62 112 TYR A C 1
ATOM 915 O O . TYR A 1 112 ? -12.820 -2.580 1.902 1.00 90.62 112 TYR A O 1
ATOM 923 N N . TYR A 1 113 ? -11.888 -4.622 1.902 1.00 91.69 113 TYR A N 1
ATOM 924 C CA . TYR A 1 113 ? -10.547 -4.136 2.198 1.00 91.69 113 TYR A CA 1
ATOM 925 C C . TYR A 1 113 ? -9.953 -3.384 1.011 1.00 91.69 113 TYR A C 1
ATOM 927 O O . TYR A 1 113 ? -9.317 -2.344 1.197 1.00 91.69 113 TYR A O 1
ATOM 935 N N . ALA A 1 114 ? -10.230 -3.841 -0.214 1.00 92.69 114 ALA A N 1
ATOM 936 C CA . ALA A 1 114 ? -9.820 -3.109 -1.406 1.00 92.69 114 ALA A CA 1
ATOM 937 C C . ALA A 1 114 ? -10.423 -1.701 -1.452 1.00 92.69 114 ALA A C 1
ATOM 939 O O . ALA A 1 114 ? -9.709 -0.768 -1.802 1.00 92.69 114 ALA A O 1
ATOM 940 N N . LYS A 1 115 ? -11.688 -1.504 -1.056 1.00 93.25 115 LYS A N 1
ATOM 941 C CA . LYS A 1 115 ? -12.317 -0.169 -0.981 1.00 93.25 115 LYS A CA 1
ATOM 942 C C . LYS A 1 115 ? -11.632 0.736 0.035 1.00 93.25 115 LYS A C 1
ATOM 944 O O . LYS A 1 115 ? -11.413 1.908 -0.268 1.00 93.25 115 LYS A O 1
ATOM 949 N N . ILE A 1 116 ? -11.271 0.206 1.203 1.00 94.38 116 ILE A N 1
ATOM 950 C CA . ILE A 1 116 ? -10.552 0.966 2.232 1.00 94.38 116 ILE A CA 1
ATOM 951 C C . ILE A 1 116 ? -9.183 1.408 1.705 1.00 94.38 116 ILE A C 1
ATOM 953 O O . ILE A 1 116 ? -8.868 2.597 1.719 1.00 94.38 116 ILE A O 1
ATOM 957 N N . VAL A 1 117 ? -8.394 0.471 1.169 1.00 95.00 117 VAL A N 1
ATOM 958 C CA . VAL A 1 117 ? -7.061 0.769 0.617 1.00 95.00 117 VAL A CA 1
ATOM 959 C C . VAL A 1 117 ? -7.161 1.712 -0.586 1.00 95.00 117 VAL A C 1
ATOM 961 O O . VAL A 1 117 ? -6.384 2.657 -0.695 1.00 95.00 117 VAL A O 1
ATOM 964 N N . SER A 1 118 ? -8.158 1.526 -1.452 1.00 94.75 118 SER A N 1
ATOM 965 C CA . SER A 1 118 ? -8.446 2.420 -2.582 1.00 94.75 118 SER A CA 1
ATOM 966 C C . SER A 1 118 ? -8.797 3.833 -2.122 1.00 94.75 118 SER A C 1
ATOM 968 O O . SER A 1 118 ? -8.381 4.809 -2.735 1.00 94.75 118 SER A O 1
ATOM 970 N N . SER A 1 119 ? -9.538 3.964 -1.021 1.00 94.31 119 SER A N 1
ATOM 971 C CA . SER A 1 119 ? -9.901 5.269 -0.461 1.00 94.31 119 SER A CA 1
ATOM 972 C C . SER A 1 119 ? -8.695 5.980 0.152 1.00 94.31 119 SER A C 1
ATOM 974 O O . SER A 1 119 ? -8.607 7.200 0.067 1.00 94.31 119 SER A O 1
ATOM 976 N N . ALA A 1 120 ? -7.756 5.229 0.733 1.00 93.31 120 ALA A N 1
ATOM 977 C CA . ALA A 1 120 ? -6.522 5.782 1.285 1.00 93.31 120 ALA A CA 1
ATOM 978 C C . ALA A 1 120 ? -5.506 6.178 0.199 1.00 93.31 120 ALA A C 1
ATOM 980 O O . ALA A 1 120 ? -4.871 7.221 0.302 1.00 93.31 120 ALA A O 1
ATOM 981 N N . THR A 1 121 ? -5.365 5.357 -0.845 1.00 92.75 121 THR A N 1
ATOM 982 C CA . THR A 1 121 ? -4.354 5.527 -1.909 1.00 92.75 121 THR A CA 1
ATOM 983 C C . THR A 1 121 ? -4.862 6.281 -3.139 1.00 92.75 121 THR A C 1
ATOM 985 O O . THR A 1 121 ? -4.079 6.605 -4.025 1.00 92.75 121 THR A O 1
ATOM 988 N N . ALA A 1 122 ? -6.174 6.511 -3.236 1.00 92.94 122 ALA A N 1
ATOM 989 C CA . ALA A 1 122 ? -6.881 6.986 -4.429 1.00 92.94 122 ALA A CA 1
ATOM 990 C C . ALA A 1 122 ? -6.776 6.073 -5.675 1.00 92.94 122 ALA A C 1
ATOM 992 O O . ALA A 1 122 ? -7.318 6.411 -6.733 1.00 92.94 122 ALA A O 1
ATOM 993 N N . ILE A 1 123 ? -6.139 4.902 -5.569 1.00 92.69 123 ILE A N 1
ATOM 994 C CA . ILE A 1 123 ? -6.086 3.901 -6.640 1.00 92.69 123 ILE A CA 1
ATOM 995 C C . ILE A 1 123 ? -7.440 3.197 -6.719 1.00 92.69 123 ILE A C 1
ATOM 997 O O . ILE A 1 123 ? -8.023 2.842 -5.703 1.00 92.69 123 ILE A O 1
ATOM 1001 N N . LYS A 1 124 ? -7.963 2.968 -7.927 1.00 87.12 124 LYS A N 1
ATOM 1002 C CA . LYS A 1 124 ? -9.259 2.295 -8.096 1.00 87.12 124 LYS A CA 1
ATOM 1003 C C . LYS A 1 124 ? -9.113 0.769 -8.045 1.00 87.12 124 LYS A C 1
ATOM 1005 O O . LYS A 1 124 ? -8.166 0.239 -8.632 1.00 87.12 124 LYS A O 1
ATOM 1010 N N . PRO A 1 125 ? -10.076 0.042 -7.455 1.00 81.44 125 PRO A N 1
ATOM 1011 C CA . PRO A 1 125 ? -10.099 -1.409 -7.564 1.00 81.44 125 PRO A CA 1
ATOM 1012 C C . PRO A 1 125 ? -10.388 -1.823 -9.021 1.00 81.44 125 PRO A C 1
ATOM 1014 O O . PRO A 1 125 ? -11.069 -1.085 -9.750 1.00 81.44 125 PRO A O 1
ATOM 1017 N N . PRO A 1 126 ? -9.872 -2.970 -9.493 1.00 78.69 126 PRO A N 1
ATOM 1018 C CA . PRO A 1 126 ? -10.262 -3.510 -10.782 1.00 78.69 126 PRO A CA 1
ATOM 1019 C C . PRO A 1 126 ? -11.719 -3.976 -10.717 1.00 78.69 126 PRO A C 1
ATOM 1021 O O . PRO A 1 126 ? -12.278 -4.201 -9.643 1.00 78.69 126 PRO A O 1
ATOM 1024 N N . LEU A 1 127 ? -12.344 -4.117 -11.887 1.00 64.75 127 LEU A N 1
ATOM 1025 C CA . LEU A 1 127 ? -13.733 -4.556 -11.954 1.00 64.75 127 LEU A CA 1
ATOM 1026 C C . LEU A 1 127 ? -13.884 -6.021 -11.528 1.00 64.75 127 LEU A C 1
ATOM 1028 O O . LEU A 1 127 ? -14.884 -6.318 -10.884 1.00 64.75 127 LEU A O 1
ATOM 1032 N N . ILE A 1 128 ? -12.928 -6.912 -11.830 1.00 62.06 128 ILE A N 1
ATOM 1033 C CA . ILE A 1 128 ? -12.949 -8.331 -11.426 1.00 62.06 128 ILE A CA 1
ATOM 1034 C C . ILE A 1 128 ? -11.525 -8.919 -11.497 1.00 62.06 128 ILE A C 1
ATOM 1036 O O . ILE A 1 128 ? -10.898 -8.807 -12.542 1.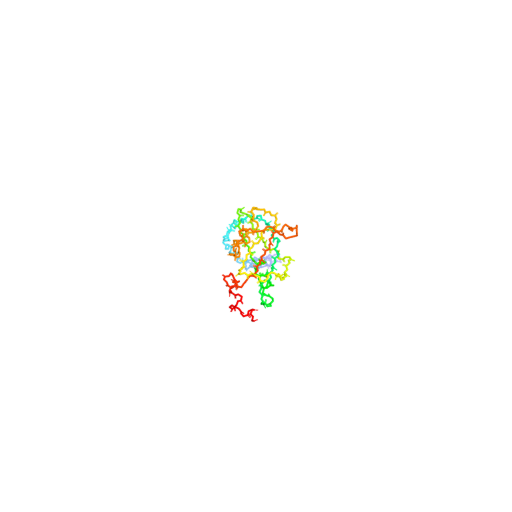00 62.06 128 ILE A O 1
ATOM 1040 N N . GLU A 1 129 ? -11.038 -9.521 -10.406 1.00 62.72 129 GLU A N 1
ATOM 1041 C CA . GLU A 1 129 ? -10.590 -10.928 -10.269 1.00 62.72 129 GLU A CA 1
ATOM 1042 C C . GLU A 1 129 ? -10.080 -11.114 -8.828 1.00 62.72 129 GLU A C 1
ATOM 1044 O O . GLU A 1 129 ? -9.215 -10.376 -8.361 1.00 62.72 129 GLU A O 1
ATOM 1049 N N . ILE A 1 130 ? -10.672 -12.048 -8.080 1.00 62.78 130 ILE A N 1
ATOM 1050 C CA . ILE A 1 130 ? -10.315 -12.298 -6.677 1.00 62.78 130 ILE A CA 1
ATOM 1051 C C . ILE A 1 130 ? -9.366 -13.474 -6.663 1.00 62.78 130 ILE A C 1
ATOM 1053 O O . ILE A 1 130 ? -9.718 -14.570 -7.097 1.00 62.78 130 ILE A O 1
ATOM 1057 N N . LYS A 1 131 ? -8.181 -13.265 -6.106 1.00 64.69 131 LYS A N 1
ATOM 1058 C CA . LYS A 1 131 ? -7.214 -14.337 -5.915 1.00 64.69 131 LYS A CA 1
ATOM 1059 C C . LYS A 1 131 ? -7.101 -14.616 -4.430 1.00 64.69 131 LYS A C 1
ATOM 1061 O O . LYS A 1 131 ? -6.323 -13.958 -3.756 1.00 64.69 131 LYS A O 1
ATOM 1066 N N . THR A 1 132 ? -7.892 -15.551 -3.917 1.00 63.56 132 THR A N 1
ATOM 1067 C CA . THR A 1 132 ? -7.931 -15.842 -2.479 1.00 63.56 132 THR A CA 1
ATOM 1068 C C . THR A 1 132 ? -6.568 -16.298 -1.966 1.00 63.56 132 THR A C 1
ATOM 1070 O O . THR A 1 132 ? -6.083 -17.355 -2.368 1.00 63.56 132 THR A O 1
ATOM 1073 N N . ASP A 1 133 ? -5.972 -15.507 -1.080 1.00 66.31 133 ASP A N 1
ATOM 1074 C CA . ASP A 1 133 ? -4.770 -15.839 -0.316 1.00 66.31 133 ASP A CA 1
ATOM 1075 C C . ASP A 1 133 ? -5.061 -15.514 1.153 1.00 66.31 133 ASP A C 1
ATOM 1077 O O . ASP A 1 133 ? -5.616 -14.463 1.460 1.00 66.31 133 ASP A O 1
ATOM 1081 N N . ALA A 1 134 ? -4.750 -16.436 2.062 1.00 62.59 134 ALA A N 1
ATOM 1082 C CA . ALA A 1 134 ? -5.057 -16.271 3.480 1.00 62.59 134 ALA A CA 1
ATOM 1083 C C . ALA A 1 134 ? -4.088 -15.317 4.198 1.00 62.59 134 ALA A C 1
ATOM 1085 O O . ALA A 1 134 ? -4.383 -14.889 5.313 1.00 62.59 134 ALA A O 1
ATOM 1086 N N . ILE A 1 135 ? -2.934 -15.015 3.594 1.00 79.88 135 ILE A N 1
ATOM 1087 C CA . ILE A 1 135 ? -1.882 -14.206 4.222 1.00 79.88 135 ILE A CA 1
ATOM 1088 C C . ILE A 1 135 ? -2.149 -12.710 4.013 1.00 79.88 135 ILE A C 1
ATOM 1090 O O . ILE A 1 135 ? -2.022 -11.921 4.948 1.00 79.88 135 ILE A O 1
ATOM 1094 N N . PHE A 1 136 ? -2.556 -12.322 2.804 1.00 85.31 136 PHE A N 1
ATOM 1095 C CA . PHE A 1 136 ? -2.794 -10.930 2.424 1.00 85.31 136 PHE A CA 1
ATOM 1096 C C . PHE A 1 136 ? -4.291 -10.665 2.329 1.00 85.31 136 PHE A C 1
ATOM 1098 O O . PHE A 1 136 ? -5.026 -11.449 1.738 1.00 85.31 136 PHE A O 1
ATOM 1105 N N . GLN A 1 137 ? -4.756 -9.537 2.861 1.00 91.50 137 GLN A N 1
ATOM 1106 C CA . GLN A 1 137 ? -6.149 -9.119 2.673 1.00 91.50 137 GLN A CA 1
ATOM 1107 C C . GLN A 1 137 ? -6.312 -8.305 1.391 1.00 91.50 137 GLN A C 1
ATOM 1109 O O . GLN A 1 137 ? -7.371 -8.340 0.766 1.00 91.50 137 GLN A O 1
ATOM 1114 N N . VAL A 1 138 ? -5.261 -7.589 0.984 1.00 93.44 138 VAL A N 1
ATOM 1115 C CA . VAL A 1 138 ? -5.258 -6.737 -0.205 1.00 93.44 138 VAL A CA 1
ATOM 1116 C C . VAL A 1 138 ? -3.915 -6.823 -0.909 1.00 93.44 138 VAL A C 1
ATOM 1118 O O . VAL A 1 138 ? -2.872 -6.839 -0.261 1.00 93.44 138 VAL A O 1
ATOM 1121 N N . THR A 1 139 ? -3.945 -6.793 -2.237 1.00 94.62 139 THR A N 1
ATOM 1122 C CA . THR A 1 139 ? -2.757 -6.566 -3.062 1.00 94.62 139 THR A CA 1
ATOM 1123 C C . THR A 1 139 ? -2.903 -5.247 -3.812 1.00 94.62 139 THR A C 1
ATOM 1125 O O . THR A 1 139 ? -3.909 -5.014 -4.480 1.00 94.62 139 THR A O 1
ATOM 1128 N N . VAL A 1 140 ? -1.893 -4.388 -3.725 1.00 95.75 140 VAL A N 1
ATOM 1129 C CA . VAL A 1 140 ? -1.763 -3.162 -4.514 1.00 95.75 140 VAL A CA 1
ATOM 1130 C C . VAL A 1 140 ? -0.777 -3.432 -5.644 1.00 95.75 140 VAL A C 1
ATOM 1132 O O . VAL A 1 140 ? 0.386 -3.737 -5.391 1.00 95.75 140 VAL A O 1
ATOM 1135 N N . ILE A 1 141 ? -1.236 -3.325 -6.886 1.00 95.31 141 ILE A N 1
ATOM 1136 C CA . ILE A 1 141 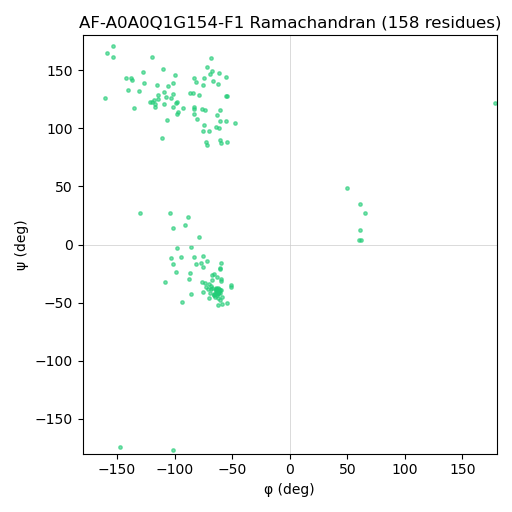? -0.406 -3.513 -8.079 1.00 95.31 141 ILE A CA 1
ATOM 1137 C C . ILE A 1 141 ? -0.081 -2.138 -8.650 1.00 95.31 141 ILE A C 1
ATOM 1139 O O . ILE A 1 141 ? -0.978 -1.325 -8.884 1.00 95.31 141 ILE A O 1
ATOM 1143 N N . ILE A 1 142 ? 1.211 -1.875 -8.835 1.00 96.25 142 ILE A N 1
ATOM 1144 C CA . ILE A 1 142 ? 1.743 -0.593 -9.291 1.00 96.25 142 ILE A CA 1
ATOM 1145 C C . ILE A 1 142 ? 2.003 -0.666 -10.788 1.00 96.25 142 ILE A C 1
ATOM 1147 O O . ILE A 1 142 ? 2.892 -1.392 -11.224 1.00 96.25 142 ILE A O 1
ATOM 1151 N N . GLY A 1 143 ? 1.223 0.089 -11.555 1.00 95.31 143 GLY A N 1
ATOM 1152 C CA . GLY A 1 143 ? 1.384 0.226 -12.995 1.00 95.31 143 GLY A CA 1
ATOM 1153 C C . GLY A 1 143 ? 2.075 1.527 -13.409 1.00 95.31 143 GLY A C 1
ATOM 1154 O O . GLY A 1 143 ? 2.464 2.338 -12.562 1.00 95.31 143 GLY A O 1
ATOM 1155 N N . PRO A 1 144 ? 2.195 1.763 -14.727 1.00 94.19 144 PRO A N 1
ATOM 1156 C CA . PRO A 1 144 ? 2.898 2.922 -15.280 1.00 94.19 144 PRO A CA 1
ATOM 1157 C C . PRO A 1 144 ? 2.315 4.281 -14.867 1.00 94.19 144 PRO A C 1
ATOM 1159 O O . PRO A 1 144 ? 3.003 5.295 -14.936 1.00 94.19 144 PRO A O 1
ATOM 1162 N N . ASP A 1 145 ? 1.054 4.330 -14.430 1.00 94.56 145 ASP A N 1
ATOM 1163 C CA . ASP A 1 145 ? 0.390 5.562 -14.008 1.00 94.56 145 ASP A CA 1
ATOM 1164 C C . ASP A 1 145 ? 0.520 5.870 -12.505 1.00 94.56 145 ASP A C 1
ATOM 1166 O O . ASP A 1 145 ? -0.189 6.741 -11.994 1.00 94.56 145 ASP A O 1
ATOM 1170 N N . TYR A 1 146 ? 1.466 5.225 -11.806 1.00 94.06 146 TYR A N 1
ATOM 1171 C CA . TYR A 1 146 ? 1.732 5.425 -10.374 1.00 94.06 146 TYR A CA 1
ATOM 1172 C C . TYR A 1 146 ? 1.906 6.899 -9.978 1.00 94.06 146 TYR A C 1
ATOM 1174 O O . TYR A 1 146 ? 1.429 7.303 -8.917 1.00 94.06 146 TYR A O 1
ATOM 1182 N N . ALA A 1 147 ? 2.525 7.717 -10.836 1.00 92.38 147 ALA A N 1
ATOM 1183 C CA . ALA A 1 147 ? 2.780 9.132 -10.576 1.00 92.38 147 ALA A CA 1
ATOM 1184 C C . ALA A 1 147 ? 1.488 9.948 -10.363 1.00 92.38 147 ALA A C 1
ATOM 1186 O O . ALA A 1 147 ? 1.507 10.989 -9.711 1.00 92.38 147 ALA A O 1
ATOM 1187 N N . ARG A 1 148 ? 0.331 9.464 -10.841 1.00 92.56 148 ARG A N 1
ATOM 1188 C CA . ARG A 1 148 ? -0.978 10.088 -10.561 1.00 92.56 148 ARG A CA 1
ATOM 1189 C C . ARG A 1 148 ? -1.391 9.982 -9.094 1.00 92.56 148 ARG A C 1
ATOM 1191 O O . ARG A 1 148 ? -2.183 10.798 -8.634 1.00 92.56 148 ARG A O 1
ATOM 1198 N N . TYR A 1 149 ? -0.887 8.969 -8.395 1.00 90.88 149 TYR A N 1
ATOM 1199 C CA . TYR A 1 149 ? -1.246 8.631 -7.017 1.00 90.88 149 TYR A CA 1
ATOM 1200 C C . TYR A 1 149 ? -0.115 8.959 -6.038 1.00 90.88 149 TYR A C 1
ATOM 1202 O O . TYR A 1 149 ? -0.375 9.341 -4.902 1.00 90.88 149 TYR A O 1
ATOM 1210 N N . PHE A 1 150 ? 1.136 8.846 -6.496 1.00 88.81 150 PHE A N 1
ATOM 1211 C CA . PHE A 1 150 ? 2.343 8.992 -5.680 1.00 88.81 150 PHE A CA 1
ATOM 1212 C C . PHE A 1 150 ? 3.372 9.957 -6.293 1.00 88.81 150 PHE A C 1
ATOM 1214 O O . PHE A 1 150 ? 4.565 9.821 -6.040 1.00 88.81 150 PHE A O 1
ATOM 1221 N N . GLY A 1 151 ? 2.941 10.934 -7.099 1.00 81.50 151 GLY A N 1
ATOM 1222 C CA . GLY A 1 151 ? 3.839 11.858 -7.817 1.00 81.50 151 GLY A CA 1
ATOM 1223 C C . GLY A 1 151 ? 4.756 12.703 -6.925 1.00 81.50 151 GLY A C 1
ATOM 1224 O O . GLY A 1 151 ? 5.768 13.226 -7.388 1.00 81.50 151 GLY A O 1
ATOM 1225 N N . GLU A 1 152 ? 4.462 12.794 -5.626 1.00 80.94 152 GLU A N 1
ATOM 1226 C CA . GLU A 1 152 ? 5.377 13.390 -4.651 1.00 80.94 152 GLU A CA 1
ATOM 1227 C C . GLU A 1 152 ? 6.727 12.650 -4.609 1.00 80.94 152 GLU A C 1
ATOM 1229 O O . GLU A 1 152 ? 7.763 13.294 -4.449 1.00 80.94 152 GLU A O 1
ATOM 1234 N N . LEU A 1 153 ? 6.751 11.334 -4.858 1.00 76.38 153 LEU A N 1
ATOM 1235 C CA . LEU A 1 153 ? 7.983 10.537 -4.889 1.00 76.38 153 LEU A CA 1
ATOM 1236 C C . LEU A 1 153 ? 8.936 10.972 -6.014 1.00 76.38 153 LEU A C 1
ATOM 1238 O O . LEU A 1 153 ? 10.151 11.031 -5.799 1.00 76.38 153 LEU A O 1
ATOM 1242 N N . ASP A 1 154 ? 8.391 11.338 -7.177 1.00 70.62 154 ASP A N 1
ATOM 1243 C CA . ASP A 1 154 ? 9.174 11.871 -8.297 1.00 70.62 154 ASP A CA 1
ATOM 1244 C C . ASP A 1 154 ? 9.717 13.266 -7.941 1.00 70.62 154 ASP A C 1
ATOM 1246 O O . ASP A 1 154 ? 10.887 13.575 -8.167 1.00 70.62 154 ASP A O 1
ATOM 1250 N N . SER A 1 155 ? 8.889 14.104 -7.302 1.00 70.06 155 SER A N 1
ATOM 1251 C CA . SER A 1 155 ? 9.267 15.473 -6.915 1.00 70.06 155 SER A CA 1
ATOM 1252 C C . SER A 1 155 ? 10.374 15.534 -5.856 1.00 70.06 155 SER A C 1
ATOM 1254 O O . SER A 1 155 ? 11.122 16.510 -5.792 1.00 70.06 155 SER A O 1
ATOM 1256 N N . MET A 1 156 ? 10.503 14.482 -5.043 1.00 71.00 156 MET A N 1
ATOM 1257 C CA . MET A 1 156 ? 11.523 14.365 -4.002 1.00 71.00 156 MET A CA 1
ATOM 1258 C C . MET A 1 156 ? 12.851 13.794 -4.524 1.00 71.00 156 MET A C 1
ATOM 1260 O O . MET A 1 156 ? 13.797 13.677 -3.745 1.00 71.00 156 MET A O 1
ATOM 1264 N N . GLY A 1 157 ? 12.943 13.431 -5.812 1.00 63.53 157 GLY A N 1
ATOM 1265 C CA . GLY A 1 157 ? 14.137 12.795 -6.373 1.00 63.53 157 GLY A CA 1
ATOM 1266 C C . GLY A 1 157 ? 14.449 11.463 -5.687 1.00 63.53 157 GLY A C 1
ATOM 1267 O O . GLY A 1 157 ? 15.608 11.145 -5.431 1.00 63.53 157 GLY A O 1
ATOM 1268 N N . ILE A 1 158 ? 13.415 10.718 -5.292 1.00 67.44 158 ILE A N 1
ATOM 1269 C CA . ILE A 1 158 ? 13.569 9.389 -4.683 1.00 67.44 158 ILE A CA 1
ATOM 1270 C C . ILE A 1 158 ? 13.645 8.316 -5.780 1.00 67.44 158 ILE A C 1
ATOM 1272 O O . ILE A 1 158 ? 14.247 7.262 -5.582 1.00 67.44 158 ILE A O 1
ATOM 1276 N N . ILE A 1 159 ? 13.081 8.616 -6.949 1.00 59.47 159 ILE A N 1
ATOM 1277 C CA . ILE A 1 159 ? 12.978 7.730 -8.101 1.00 59.47 159 ILE A CA 1
ATOM 1278 C C . ILE A 1 159 ? 13.771 8.367 -9.256 1.00 59.47 159 ILE A C 1
ATOM 1280 O O . ILE A 1 159 ? 13.485 9.505 -9.627 1.00 59.47 159 ILE A O 1
ATOM 1284 N N . TRP A 1 160 ? 14.780 7.659 -9.779 1.00 52.69 160 TRP A N 1
ATOM 1285 C CA . TRP A 1 160 ? 15.628 8.072 -10.911 1.00 52.69 160 TRP A CA 1
ATOM 1286 C C . TRP A 1 160 ? 15.751 6.943 -11.928 1.00 52.69 160 TRP A C 1
ATOM 1288 O O . TRP A 1 160 ? 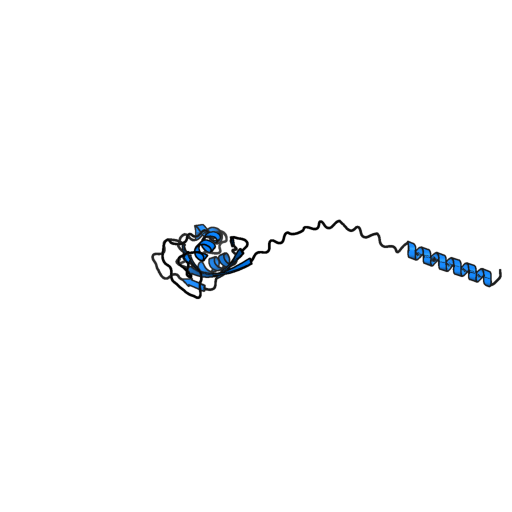15.890 5.779 -11.481 1.00 52.69 160 TRP A O 1
#

Mean predicted aligned error: 13.45 Å

Foldseek 3Di:
DDPVVVVVVVVVVVVVVVVVVVVVPDDPPPPPDPPPPPPPPPLQAAEDEAEEEEAELDPWPCPSVVVQVVQQPWWFDDPSHIYGYDHPYYYYDDDNPFDAKAKAFQDDPVCVVRVRSCVRQVHYHDPDDHNHDPRHRMYIYGGPCSCVRPVVCVVVVVTD

Secondary structure (DSSP, 8-state):
--HHHHHHHHHHHHHHHHHHHHHHTPPPP----------------EEEEEEEEEEE-SS-TTHHHHHHHHHHH-EEEETTEEEEEEEEEEEE---TT--S-EEEESS-TT-HHHHHHHHHH-PPPPSS-----SS-SEEEEE-TTTHHHHTHHHHTT---

pLDDT: mean 83.83, std 12.98, range [50.0, 97.06]

Solvent-accessible surface area (backbone atoms only — not comparable to full-atom values): 9378 Å² total; per-residue (Å²): 133,59,71,69,60,55,52,52,52,52,51,52,55,52,53,52,54,52,55,52,56,61,66,74,65,64,73,79,81,82,80,76,72,82,73,75,76,75,77,71,79,73,78,78,60,46,79,48,77,46,37,28,30,27,25,25,43,53,93,59,80,65,47,34,57,55,51,38,56,53,48,46,71,43,68,42,78,57,94,64,31,37,38,36,37,44,63,79,46,72,52,71,47,88,62,89,86,55,76,49,46,29,24,35,22,15,71,52,93,82,34,65,59,14,51,54,53,19,67,64,51,71,38,51,54,64,94,79,78,74,63,79,42,96,81,36,40,25,38,39,38,39,15,78,51,42,57,83,66,49,40,66,45,55,77,68,67,76,59,133

Nearest PDB structures (foldseek):
  5vai-assembly1_A  TM=3.378E-01  e=5.899E+00  Homo sapiens
  8jil-assembly1_D  TM=3.210E-01  e=4.575E+00  Homo sapiens
  7x2f-assembly1_A  TM=3.202E-01  e=5.536E+00  Homo sapiens
  8gfx-assembly1_A  TM=3.440E-01  e=8.637E+00  Homo sapiens

Radius of gyration: 35.2 Å; Cα contacts (8 Å, |Δi|>4): 236; chains: 1; bounding box: 38×63×109 Å

Sequence (160 aa):
MSLSKLLQLFLLVLCSGIIFVYSCSTPPPIEIEPQDTYQQDTVKYNYDTIFVEVLNGTDINNLARYIADTIRMMKYIENQTMYRFDVINVDNWNDPDLDRCFVVDRRDTTGYYAKIVSSATAIKPPLIEIKTDAIFQVTVIIGPDYARYFGELDSMGIIW